Protein AF-F8GIW1-F1 (afdb_monomer_lite)

Secondary structure (DSSP, 8-state):
----PPPP------------S-PPPHHHH--EEETTTTEEEEEEEEETTEEEEEEEEEPTTSS-EEEEEEEETT--HHHHHHHHHHHHS-GGGS-SEEEEEEETTEEEEEEE-SSTTSEEEEE-TTS-EEEEEEESTTSBTTSS-TTHHHH-EEEEEEEE-TT-

Foldseek 3Di:
DDDDDDDDPPPPPPPPPPPDLDDQPPLAQDWDADPVQQWIWGQFDDDPNWGKIWIWHQDPVRPDTDTPDMDTPSAAPVVVVLVVVCVPDDPPFAFQFWWWWQDPSFIWIWTHHDDQQDFTFIAGNVRDTPFRCAGHPVRRGPPRCVCCVVGIHDTRTPDGRPVD

Sequence (164 aa):
MPRKYPLRLLAIIMLFAFLPAKAFSEEQCAARYDITNNVVHIPCVTIGDKKIWANLRLTPSGNTFVVEGYGENFLPLWLMQMIDGFIKEPAADHPLLIRQFGYKGAVVYHFTSQCCDQFNYLYDVTGSIICAPDGGFSGGGDGKCPDFTDTRTGGAVIWENPKN

pLDDT: mean 84.3, std 17.17, range [36.41, 98.0]

Structure (mmCIF, N/CA/C/O backbone):
data_AF-F8GIW1-F1
#
_entry.id   AF-F8GIW1-F1
#
loop_
_atom_site.group_PDB
_atom_site.id
_atom_site.type_symbol
_atom_site.label_atom_id
_atom_site.label_alt_id
_atom_site.label_comp_id
_atom_site.label_asym_id
_atom_site.label_entity_id
_atom_site.label_seq_id
_atom_site.pdbx_PDB_ins_code
_atom_site.Cartn_x
_atom_site.Cartn_y
_atom_site.Cartn_z
_atom_site.occupancy
_atom_site.B_iso_or_equiv
_atom_site.auth_seq_id
_atom_site.auth_comp_id
_atom_site.auth_asym_id
_atom_site.auth_atom_id
_atom_site.pdbx_PDB_model_num
ATOM 1 N N . MET A 1 1 ? 5.904 -59.186 -38.343 1.00 40.62 1 MET A N 1
ATOM 2 C CA . MET A 1 1 ? 6.051 -57.733 -38.096 1.00 40.62 1 MET A CA 1
ATOM 3 C C . MET A 1 1 ? 4.829 -57.247 -37.326 1.00 40.62 1 MET A C 1
ATOM 5 O O . MET A 1 1 ? 3.734 -57.430 -37.841 1.00 40.62 1 MET A O 1
ATOM 9 N N . PRO A 1 2 ? 4.968 -56.718 -36.099 1.00 42.88 2 PRO A N 1
ATOM 10 C CA . PRO A 1 2 ? 3.853 -56.154 -35.339 1.00 42.88 2 PRO A CA 1
ATOM 11 C C . PRO A 1 2 ? 3.763 -54.622 -35.516 1.00 42.88 2 PRO A C 1
ATOM 13 O O . PRO A 1 2 ? 4.687 -54.017 -36.057 1.00 42.88 2 PRO A O 1
ATOM 16 N N . ARG A 1 3 ? 2.690 -54.028 -34.956 1.00 36.41 3 ARG A N 1
ATOM 17 C CA . ARG A 1 3 ? 2.289 -52.595 -34.870 1.00 36.41 3 ARG A CA 1
ATOM 18 C C . ARG A 1 3 ? 1.419 -52.126 -36.056 1.00 36.41 3 ARG A C 1
ATOM 20 O O . ARG A 1 3 ? 1.806 -52.273 -37.201 1.00 36.41 3 ARG A O 1
ATOM 27 N N . LYS A 1 4 ? 0.245 -51.515 -35.853 1.00 40.38 4 LYS A N 1
ATOM 28 C CA . LYS A 1 4 ? -0.110 -50.500 -34.846 1.00 40.38 4 LYS A CA 1
ATOM 29 C C . LYS A 1 4 ? -1.606 -50.573 -34.480 1.00 40.38 4 LYS A C 1
ATOM 31 O O . LYS A 1 4 ? -2.453 -50.645 -35.362 1.00 40.38 4 LYS A O 1
ATOM 36 N N . TYR A 1 5 ? -1.907 -50.494 -33.185 1.00 44.00 5 TYR A N 1
A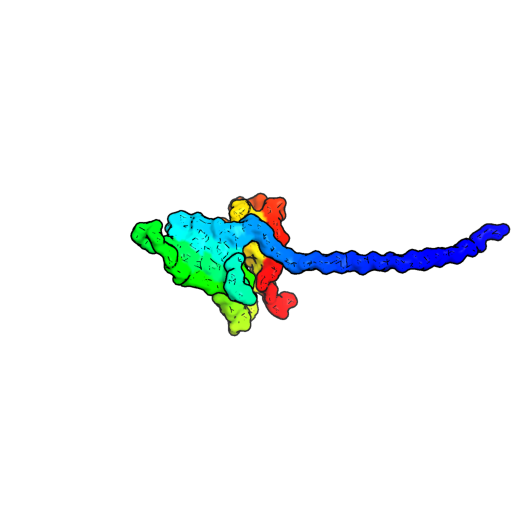TOM 37 C CA . TYR A 1 5 ? -3.238 -50.161 -32.666 1.00 44.00 5 TYR A CA 1
ATOM 38 C C . TYR A 1 5 ? -3.556 -48.684 -32.975 1.00 44.00 5 TYR A C 1
ATOM 40 O O . TYR A 1 5 ? -2.645 -47.859 -32.842 1.00 44.00 5 TYR A O 1
ATOM 48 N N . PRO A 1 6 ? -4.794 -48.310 -33.348 1.00 50.66 6 PRO A N 1
ATOM 49 C CA . PRO A 1 6 ? -5.171 -46.909 -33.455 1.00 50.66 6 PRO A CA 1
ATOM 50 C C . PRO A 1 6 ? -5.361 -46.308 -32.058 1.00 50.66 6 PRO A C 1
ATOM 52 O O . PRO A 1 6 ? -6.071 -46.835 -31.200 1.00 50.66 6 PRO A O 1
ATOM 55 N N . LEU A 1 7 ? -4.662 -45.198 -31.853 1.00 45.12 7 LEU A N 1
ATOM 56 C CA . LEU A 1 7 ? -4.636 -44.372 -30.658 1.00 45.12 7 LEU A CA 1
ATOM 57 C C . LEU A 1 7 ? -6.043 -43.801 -30.409 1.00 45.12 7 LEU A C 1
ATOM 59 O O . LEU A 1 7 ? -6.559 -43.041 -31.227 1.00 45.12 7 LEU A O 1
ATOM 63 N N . ARG A 1 8 ? -6.678 -44.175 -29.291 1.00 46.94 8 ARG A N 1
ATOM 64 C CA . ARG A 1 8 ? -7.875 -43.486 -28.792 1.00 46.94 8 ARG A CA 1
ATOM 65 C C . ARG A 1 8 ? -7.492 -42.040 -28.480 1.00 46.94 8 ARG A C 1
ATOM 67 O O . ARG A 1 8 ? -6.647 -41.799 -27.622 1.00 46.94 8 ARG A O 1
ATOM 74 N N . LEU A 1 9 ? -8.119 -41.100 -29.179 1.00 42.16 9 LEU A N 1
ATOM 75 C CA . LEU A 1 9 ? -8.022 -39.670 -28.920 1.00 42.16 9 LEU A CA 1
ATOM 76 C C . LEU A 1 9 ? -8.734 -39.380 -27.585 1.00 42.16 9 LEU A C 1
ATOM 78 O O . LEU A 1 9 ? -9.948 -39.200 -27.549 1.00 42.16 9 LEU A O 1
ATOM 82 N N . LEU A 1 10 ? -7.998 -39.410 -26.470 1.00 43.50 10 LEU A N 1
ATOM 83 C CA . LEU A 1 10 ? -8.474 -38.812 -25.225 1.00 43.50 10 LEU A CA 1
ATOM 84 C C . LEU A 1 10 ? -8.456 -37.295 -25.432 1.00 43.50 10 LEU A C 1
ATOM 86 O O . LEU A 1 10 ? -7.391 -36.682 -25.483 1.00 43.50 10 LEU A O 1
ATOM 90 N N . ALA A 1 11 ? -9.636 -36.700 -25.579 1.00 44.16 11 ALA A N 1
ATOM 91 C CA . ALA A 1 11 ? -9.802 -35.262 -25.483 1.00 44.16 11 ALA A CA 1
ATOM 92 C C . ALA A 1 11 ? -9.457 -34.842 -24.046 1.00 44.16 11 ALA A C 1
ATOM 94 O O . ALA A 1 11 ? -10.239 -35.039 -23.117 1.00 44.16 11 ALA A O 1
ATOM 95 N N . ILE A 1 12 ? -8.248 -34.315 -23.859 1.00 44.97 12 ILE A N 1
ATOM 96 C CA . ILE A 1 12 ? -7.839 -33.652 -22.624 1.00 44.97 12 ILE A CA 1
ATOM 97 C C . ILE A 1 12 ? -8.618 -32.340 -22.576 1.00 44.97 12 ILE A C 1
ATOM 99 O O . ILE A 1 12 ? -8.270 -31.365 -23.240 1.00 44.97 12 ILE A O 1
ATOM 103 N N . ILE A 1 13 ? -9.712 -32.336 -21.818 1.00 48.47 13 ILE A N 1
ATOM 104 C CA . ILE A 1 13 ? -10.383 -31.112 -21.393 1.00 48.47 13 ILE A CA 1
ATOM 105 C C . ILE A 1 13 ? -9.394 -30.405 -20.461 1.00 48.47 13 ILE A C 1
ATOM 107 O O . ILE A 1 13 ? -9.309 -30.712 -19.274 1.00 48.47 13 ILE A O 1
ATOM 111 N N . MET A 1 14 ? -8.596 -29.493 -21.020 1.00 44.59 14 MET A N 1
ATOM 112 C CA . MET A 1 14 ? -7.899 -28.459 -20.260 1.00 44.59 14 MET A CA 1
ATOM 113 C C . MET A 1 14 ? -8.979 -27.571 -19.645 1.00 44.59 14 MET A C 1
ATOM 115 O O . MET A 1 14 ? -9.394 -26.568 -20.222 1.00 44.59 14 MET A O 1
ATOM 119 N N . LEU A 1 15 ? -9.480 -27.981 -18.481 1.00 46.78 15 LEU A N 1
ATOM 120 C CA . LEU A 1 15 ? -10.225 -27.110 -17.594 1.00 46.78 15 LEU A CA 1
ATOM 121 C C . LEU A 1 15 ? -9.206 -26.076 -17.099 1.00 46.78 15 LEU A C 1
ATOM 123 O O . LEU A 1 15 ? -8.538 -26.278 -16.087 1.00 46.78 15 LEU A O 1
ATOM 127 N N . PHE A 1 16 ? -9.014 -25.002 -17.868 1.00 45.53 16 PHE A N 1
ATOM 128 C CA . PHE A 1 16 ? -8.391 -23.791 -17.357 1.00 45.53 16 PHE A CA 1
ATOM 129 C C . PHE A 1 16 ? -9.291 -23.331 -16.218 1.00 45.53 16 PHE A C 1
ATOM 131 O O . PHE A 1 16 ? -10.324 -22.698 -16.437 1.00 45.53 16 PHE A O 1
ATOM 138 N N . ALA A 1 17 ? -8.938 -23.726 -14.996 1.00 43.69 17 ALA A N 1
ATOM 139 C CA . ALA A 1 17 ? -9.457 -23.092 -13.810 1.00 43.69 17 ALA A CA 1
ATOM 140 C C . ALA A 1 17 ? -9.082 -21.618 -13.953 1.00 43.69 17 ALA A C 1
ATOM 142 O O . ALA A 1 17 ? -7.920 -21.245 -13.791 1.00 43.69 17 ALA A O 1
ATOM 143 N N . PHE A 1 18 ? -10.059 -20.800 -14.346 1.00 42.78 18 PHE A N 1
ATOM 144 C CA . PHE A 1 18 ? -10.022 -19.365 -14.148 1.00 42.78 18 PHE A CA 1
ATOM 145 C C . PHE A 1 18 ? -9.825 -19.183 -12.646 1.00 42.78 18 PHE A C 1
ATOM 147 O O . PHE A 1 18 ? -10.779 -19.240 -11.875 1.00 42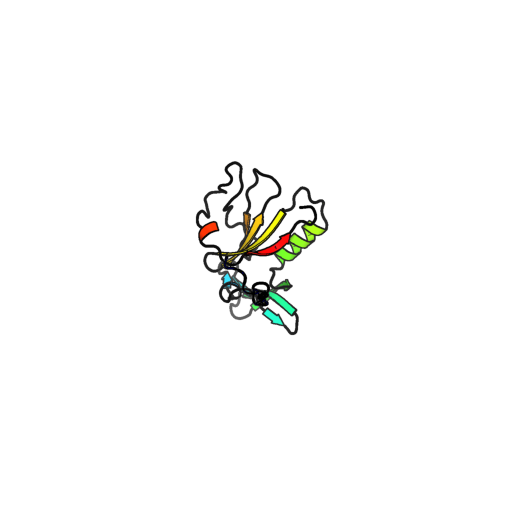.78 18 PHE A O 1
ATOM 154 N N . LEU A 1 19 ? -8.566 -19.074 -12.219 1.00 43.22 19 LEU A N 1
ATOM 155 C CA . LEU A 1 19 ? -8.234 -18.600 -10.890 1.00 43.22 19 LEU A CA 1
ATOM 156 C C . LEU A 1 19 ? -8.884 -17.220 -10.816 1.00 43.22 19 LEU A C 1
ATOM 158 O O . LEU A 1 19 ? -8.486 -16.343 -11.589 1.00 43.22 19 LEU A O 1
ATOM 162 N N . PRO A 1 20 ? -9.928 -17.030 -9.988 1.00 43.62 20 PRO A N 1
ATOM 163 C CA . PRO A 1 20 ? -10.539 -15.722 -9.864 1.00 43.62 20 PRO A CA 1
ATOM 164 C C . PRO A 1 20 ? -9.423 -14.751 -9.494 1.00 43.62 20 PRO A C 1
ATOM 166 O O . PRO A 1 20 ? -8.581 -15.085 -8.653 1.00 43.62 20 PRO A O 1
ATOM 169 N N . ALA A 1 21 ? -9.389 -13.594 -10.166 1.00 48.12 21 ALA A N 1
ATOM 170 C CA . ALA A 1 21 ? -8.512 -12.486 -9.810 1.00 48.12 21 ALA A CA 1
ATOM 171 C C . ALA A 1 21 ? -8.520 -12.380 -8.285 1.00 48.12 21 ALA A C 1
ATOM 173 O O . ALA A 1 21 ? -9.588 -12.207 -7.696 1.00 48.12 21 ALA A O 1
ATOM 174 N N . LYS A 1 22 ? -7.367 -12.679 -7.673 1.00 52.06 22 LYS A N 1
ATOM 175 C CA . LYS A 1 22 ? -7.250 -13.054 -6.261 1.00 52.06 22 LYS A CA 1
ATOM 176 C C . LYS A 1 22 ? -8.009 -12.024 -5.426 1.00 52.06 22 LYS A C 1
ATOM 178 O O . LYS A 1 22 ? -7.573 -10.879 -5.326 1.00 52.06 22 LYS A O 1
ATOM 183 N N . ALA A 1 23 ? -9.161 -12.417 -4.881 1.00 60.50 23 ALA A N 1
ATOM 184 C CA . ALA A 1 23 ? -9.845 -11.604 -3.891 1.00 60.50 23 ALA A CA 1
ATOM 185 C C . ALA A 1 23 ? -8.850 -11.338 -2.752 1.00 60.50 23 ALA A C 1
ATOM 187 O O . ALA A 1 23 ? -8.012 -12.197 -2.454 1.00 60.50 23 ALA A O 1
ATOM 188 N N . PHE A 1 24 ? -8.905 -10.143 -2.164 1.00 66.94 24 PHE A N 1
ATOM 189 C CA . PHE A 1 24 ? -8.111 -9.818 -0.982 1.00 66.94 24 PHE A CA 1
ATOM 190 C C . PHE A 1 24 ? -8.263 -10.950 0.043 1.00 66.94 24 PHE A C 1
ATOM 192 O O . PHE A 1 24 ? -9.375 -11.425 0.284 1.00 66.94 24 PHE A O 1
ATOM 199 N N . SER A 1 25 ? -7.150 -11.413 0.614 1.00 74.25 25 SER A N 1
ATOM 200 C CA . SER A 1 25 ? -7.215 -12.401 1.695 1.00 74.25 25 SER A CA 1
ATOM 201 C C . SER A 1 25 ? -7.949 -11.819 2.907 1.00 74.25 25 SER A C 1
ATOM 203 O O . SER A 1 25 ? -7.985 -10.600 3.088 1.00 74.25 25 SER A O 1
ATOM 205 N N . GLU A 1 26 ? -8.504 -12.680 3.764 1.00 77.69 26 GLU A N 1
ATOM 206 C CA . GLU A 1 26 ? -9.184 -12.251 4.999 1.00 77.69 26 GLU A CA 1
ATOM 207 C C . GLU A 1 26 ? -8.297 -11.320 5.842 1.00 77.69 26 GLU A C 1
ATOM 209 O O . GLU A 1 26 ? -8.749 -10.290 6.338 1.00 77.69 26 GLU A O 1
ATOM 214 N N . GLU A 1 27 ? -7.000 -11.620 5.911 1.00 74.38 27 GLU A N 1
ATOM 215 C CA . GLU A 1 27 ? -5.999 -10.814 6.611 1.00 74.38 27 GLU A CA 1
ATOM 216 C C . GLU A 1 27 ? -5.781 -9.426 5.981 1.00 74.38 27 GLU A C 1
ATOM 218 O O . GLU A 1 27 ? -5.533 -8.441 6.687 1.00 74.38 27 GLU A O 1
ATOM 223 N N . GLN A 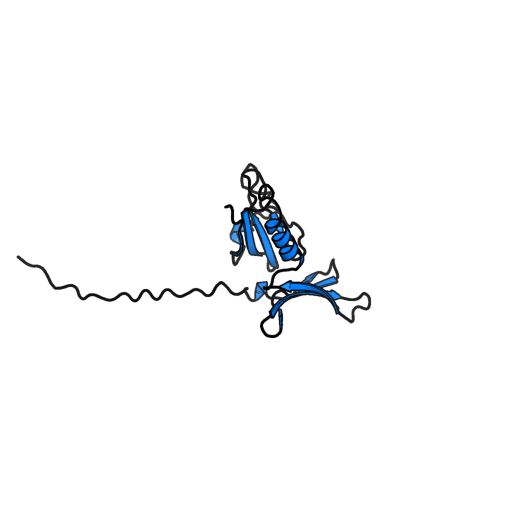1 28 ? -5.888 -9.324 4.655 1.00 78.94 28 GLN A N 1
ATOM 224 C CA . GLN A 1 28 ? -5.795 -8.051 3.941 1.00 78.94 28 GLN A CA 1
ATOM 225 C C . GLN A 1 28 ? -7.081 -7.225 4.068 1.00 78.94 28 GLN A C 1
ATOM 227 O O . GLN A 1 28 ? -7.006 -6.002 4.045 1.00 78.94 28 GLN A O 1
ATOM 232 N N . CYS A 1 29 ? -8.238 -7.866 4.246 1.00 86.06 29 CYS A N 1
ATOM 233 C CA . CYS A 1 29 ? -9.508 -7.177 4.482 1.00 86.06 29 CYS A CA 1
ATOM 234 C C . CYS A 1 29 ? -9.758 -6.794 5.947 1.00 86.06 29 CYS A C 1
ATOM 236 O O . CYS A 1 29 ? -10.696 -6.043 6.224 1.00 86.06 29 CYS A O 1
ATOM 238 N N . ALA A 1 30 ? -8.939 -7.280 6.882 1.00 87.38 30 ALA A N 1
ATOM 239 C CA . ALA A 1 30 ? -9.077 -6.965 8.296 1.00 87.38 30 ALA A CA 1
ATOM 240 C C . ALA A 1 30 ? -8.898 -5.461 8.562 1.00 87.38 30 ALA A C 1
ATOM 242 O O . ALA A 1 30 ? -7.891 -4.859 8.174 1.00 87.38 30 ALA A O 1
ATOM 243 N N . ALA A 1 31 ? -9.867 -4.870 9.267 1.00 91.44 31 ALA A N 1
ATOM 244 C CA . ALA A 1 31 ? -9.754 -3.504 9.754 1.00 91.44 31 ALA A CA 1
ATOM 245 C C . ALA A 1 31 ? -8.626 -3.398 10.791 1.00 91.44 31 ALA A C 1
ATOM 247 O O . ALA A 1 31 ? -8.464 -4.284 11.633 1.00 91.44 31 ALA A O 1
ATOM 248 N N . ARG A 1 32 ? -7.854 -2.309 10.746 1.00 90.69 32 ARG A N 1
ATOM 249 C CA . ARG A 1 32 ? -6.737 -2.067 11.673 1.00 90.69 32 ARG A CA 1
ATOM 250 C C . ARG A 1 32 ? -6.814 -0.674 12.270 1.00 90.69 32 ARG A C 1
ATOM 252 O O . ARG A 1 32 ? -7.126 0.279 11.562 1.00 90.69 32 ARG A O 1
ATOM 259 N N . TYR A 1 33 ? -6.513 -0.573 13.561 1.00 91.81 33 TYR A N 1
ATOM 260 C CA . TYR A 1 33 ? -6.420 0.702 14.261 1.00 91.81 33 TYR A CA 1
ATOM 261 C C . TYR A 1 33 ? -4.974 1.193 14.285 1.00 91.81 33 TYR A C 1
ATOM 263 O O . TYR A 1 33 ? -4.108 0.558 14.887 1.00 91.81 33 TYR A O 1
ATOM 271 N N . ASP A 1 34 ? -4.732 2.326 13.641 1.00 89.81 34 ASP A N 1
ATOM 272 C CA . ASP A 1 34 ? -3.522 3.115 13.795 1.00 89.81 34 ASP A CA 1
ATOM 273 C C . ASP A 1 34 ? -3.661 3.976 15.055 1.00 89.81 34 ASP A C 1
ATOM 275 O O . ASP A 1 34 ? -4.355 4.997 15.077 1.00 89.81 34 ASP A O 1
ATOM 279 N N . ILE A 1 35 ? -2.995 3.539 16.123 1.00 89.12 35 ILE A N 1
ATOM 280 C CA . ILE A 1 35 ? -2.983 4.231 17.413 1.00 89.12 35 ILE A CA 1
ATOM 281 C C . ILE A 1 35 ? -2.228 5.563 17.368 1.00 89.12 35 ILE A C 1
ATOM 283 O O . ILE A 1 35 ? -2.522 6.458 18.155 1.00 89.12 35 ILE A O 1
ATOM 287 N N . THR A 1 36 ? -1.266 5.712 16.459 1.00 88.62 36 THR A N 1
ATOM 288 C CA . THR A 1 36 ? -0.462 6.930 16.338 1.00 88.62 36 THR A CA 1
ATOM 289 C C . THR A 1 36 ? -1.297 8.052 15.742 1.00 88.62 36 THR A C 1
ATOM 291 O O . THR A 1 36 ? -1.251 9.180 16.231 1.00 88.62 36 THR A O 1
ATOM 294 N N . ASN A 1 37 ? -2.110 7.734 14.734 1.00 88.62 37 ASN A N 1
ATOM 295 C CA . ASN A 1 37 ? -2.953 8.713 14.058 1.00 88.62 37 ASN A CA 1
ATOM 296 C C . ASN A 1 37 ? -4.408 8.724 14.547 1.00 88.62 37 ASN A C 1
ATOM 298 O O . ASN A 1 37 ? -5.160 9.612 14.148 1.00 88.62 37 ASN A O 1
ATOM 302 N N . ASN A 1 38 ? -4.811 7.796 15.421 1.00 93.06 38 ASN A N 1
ATOM 303 C CA . ASN A 1 38 ? -6.197 7.571 15.852 1.00 93.06 38 ASN A CA 1
ATOM 304 C C . ASN A 1 38 ? -7.155 7.318 14.674 1.00 93.06 38 ASN A C 1
ATOM 306 O O . ASN A 1 38 ? -8.258 7.872 14.618 1.00 93.06 38 ASN A O 1
ATOM 310 N N . VAL A 1 39 ? -6.727 6.492 13.718 1.00 94.06 39 VAL A N 1
ATOM 311 C CA . VAL A 1 39 ? -7.487 6.165 12.502 1.00 94.06 39 VAL A CA 1
ATOM 312 C C . VAL A 1 39 ? -7.728 4.663 12.430 1.00 94.06 39 VAL A C 1
ATOM 314 O O . VAL A 1 39 ? -6.820 3.864 12.621 1.00 94.06 39 VAL A O 1
ATOM 317 N N . VAL A 1 40 ? -8.959 4.258 12.134 1.00 94.62 40 VAL A N 1
ATOM 318 C CA . VAL A 1 40 ? -9.282 2.889 11.729 1.00 94.62 40 VAL A CA 1
ATOM 319 C C . VAL A 1 40 ? -9.254 2.826 10.209 1.00 94.62 40 VAL A C 1
ATOM 321 O O . VAL A 1 40 ? -10.032 3.502 9.536 1.00 94.62 40 VAL A O 1
ATOM 324 N N . HIS A 1 41 ? -8.382 1.984 9.673 1.00 94.06 41 HIS A N 1
ATOM 325 C CA . HIS A 1 41 ? -8.325 1.657 8.256 1.00 94.06 41 HIS A CA 1
ATOM 326 C C . HIS A 1 41 ? -9.213 0.448 7.974 1.00 94.06 41 HIS A C 1
ATOM 328 O O . HIS A 1 41 ? -9.037 -0.600 8.598 1.00 94.06 41 HIS A O 1
ATOM 334 N N . ILE A 1 42 ? -10.153 0.580 7.037 1.00 93.81 42 ILE A N 1
ATOM 335 C CA . ILE A 1 42 ? -11.115 -0.465 6.667 1.00 93.81 42 ILE A CA 1
ATOM 336 C C . ILE A 1 42 ? -11.001 -0.741 5.159 1.00 93.81 42 ILE A C 1
ATOM 338 O O . ILE A 1 42 ? -11.612 -0.029 4.362 1.00 93.81 42 ILE A O 1
ATOM 342 N N . PRO A 1 43 ? -10.224 -1.758 4.747 1.00 89.69 43 PRO A N 1
ATOM 343 C CA . PRO A 1 43 ? -9.862 -1.967 3.343 1.00 89.69 43 PRO A CA 1
ATOM 344 C C . PRO A 1 43 ? -11.003 -2.392 2.416 1.00 89.69 43 PRO A C 1
ATOM 346 O O . PRO A 1 43 ? -11.046 -1.976 1.263 1.00 89.69 43 PRO A O 1
ATOM 349 N N . CYS A 1 44 ? -11.914 -3.235 2.911 1.00 91.19 44 CYS A N 1
ATOM 350 C CA . CYS A 1 44 ? -12.853 -3.992 2.079 1.00 91.19 44 CYS A CA 1
ATOM 351 C C . CYS A 1 44 ? -14.327 -3.668 2.374 1.00 91.19 44 CYS A C 1
ATOM 353 O O . CYS A 1 44 ? -15.136 -4.570 2.596 1.00 91.19 44 CYS A O 1
ATOM 355 N N . VAL A 1 45 ? -14.706 -2.388 2.407 1.00 92.88 45 VAL A N 1
ATOM 356 C CA . VAL A 1 45 ? -16.104 -1.991 2.646 1.00 92.88 45 VAL A CA 1
ATOM 357 C C . VAL A 1 45 ? -16.902 -2.085 1.347 1.00 92.88 45 VAL A C 1
ATOM 359 O O . VAL A 1 45 ? -16.513 -1.522 0.327 1.00 92.88 45 VAL A O 1
ATOM 362 N N . THR A 1 46 ? -18.048 -2.764 1.381 1.00 92.25 46 THR A N 1
ATOM 363 C CA . THR A 1 46 ? -18.972 -2.833 0.237 1.00 92.25 46 THR A CA 1
ATOM 364 C C . THR A 1 46 ? -20.248 -2.050 0.556 1.00 92.25 46 THR A C 1
ATOM 366 O O . THR A 1 46 ? -20.888 -2.312 1.572 1.00 92.25 46 THR A O 1
ATOM 369 N N . ILE A 1 47 ? -20.617 -1.090 -0.298 1.00 90.75 47 ILE A N 1
ATOM 370 C CA . ILE A 1 47 ? -21.846 -0.286 -0.186 1.00 90.75 47 ILE A CA 1
ATOM 371 C C . ILE A 1 47 ? -22.610 -0.375 -1.511 1.00 90.75 47 ILE A C 1
ATOM 373 O O . ILE A 1 47 ? -22.261 0.293 -2.487 1.00 90.75 47 ILE A O 1
ATOM 377 N N . GLY A 1 48 ? -23.649 -1.213 -1.559 1.00 92.81 48 GLY A N 1
ATOM 378 C CA . GLY A 1 48 ? -24.260 -1.609 -2.832 1.00 92.81 48 GLY A CA 1
ATOM 379 C C . GLY A 1 48 ? -23.219 -2.307 -3.708 1.00 92.81 48 GLY A C 1
ATOM 380 O O . GLY A 1 48 ? -22.562 -3.234 -3.245 1.00 92.81 48 GLY A O 1
ATOM 381 N N . ASP A 1 49 ? -23.008 -1.807 -4.924 1.00 91.25 49 ASP A N 1
ATOM 382 C CA . ASP A 1 49 ? -21.964 -2.308 -5.831 1.00 91.25 49 ASP A CA 1
ATOM 383 C C . ASP A 1 49 ? -20.604 -1.617 -5.636 1.00 91.25 49 ASP A C 1
ATOM 385 O O . ASP A 1 49 ? -19.606 -1.996 -6.255 1.00 91.25 49 ASP A O 1
ATOM 389 N N . LYS A 1 50 ? -20.536 -0.585 -4.784 1.00 90.62 50 LYS A N 1
ATOM 390 C CA . LYS A 1 50 ? -19.296 0.156 -4.548 1.00 90.62 50 LYS A CA 1
ATOM 391 C C . LYS A 1 50 ? -18.380 -0.619 -3.616 1.00 90.62 50 LYS A C 1
ATOM 393 O O . LYS A 1 50 ? -18.783 -1.017 -2.526 1.00 90.62 50 LYS A O 1
ATOM 398 N N . LYS A 1 51 ? -17.124 -0.750 -4.028 1.00 92.88 51 LYS A N 1
ATOM 399 C CA . LYS A 1 51 ? -16.021 -1.307 -3.244 1.00 92.88 51 LYS A CA 1
ATOM 400 C C . LYS A 1 51 ? -15.145 -0.158 -2.780 1.00 92.88 51 LYS A C 1
ATOM 402 O O . LYS A 1 51 ? -14.579 0.524 -3.629 1.00 92.88 51 LYS A O 1
ATOM 407 N N . ILE A 1 52 ? -15.052 0.077 -1.476 1.00 94.00 52 ILE A N 1
ATOM 408 C CA . ILE A 1 52 ? -14.301 1.209 -0.933 1.00 94.00 52 ILE A CA 1
ATOM 409 C C . ILE A 1 52 ? -13.323 0.784 0.159 1.00 94.00 52 ILE A C 1
ATOM 411 O O . ILE A 1 52 ? -13.606 -0.102 0.966 1.00 94.00 52 ILE A O 1
ATOM 415 N N . TRP A 1 53 ? -12.192 1.478 0.198 1.00 94.56 53 TRP A N 1
ATOM 416 C CA . TRP A 1 53 ? -11.358 1.590 1.385 1.00 94.56 53 TRP A CA 1
ATOM 417 C C . TRP A 1 53 ? -11.840 2.798 2.184 1.00 94.56 53 TRP A C 1
ATOM 419 O O . TRP A 1 53 ? -11.967 3.875 1.608 1.00 94.56 53 TRP A O 1
ATOM 429 N N . ALA A 1 54 ? -12.062 2.673 3.491 1.00 95.00 54 ALA A N 1
ATOM 430 C CA . ALA A 1 54 ? -12.459 3.793 4.346 1.00 95.00 54 ALA A CA 1
ATOM 431 C C . ALA A 1 54 ? -11.449 4.036 5.474 1.00 95.00 54 ALA A C 1
ATOM 433 O O . ALA A 1 54 ? -11.006 3.097 6.131 1.00 95.00 54 ALA A O 1
ATOM 434 N N . ASN A 1 55 ? -11.134 5.306 5.727 1.00 94.25 55 ASN A N 1
ATOM 435 C CA . ASN A 1 55 ? -10.383 5.749 6.899 1.00 94.25 55 ASN A CA 1
ATOM 436 C C . ASN A 1 55 ? -11.337 6.470 7.853 1.00 94.25 55 ASN A C 1
ATOM 438 O O . ASN A 1 55 ? -11.961 7.470 7.485 1.00 94.25 55 ASN A O 1
ATOM 442 N N . LEU A 1 56 ? -11.464 5.950 9.073 1.00 94.94 56 LEU A N 1
ATOM 443 C CA . LEU A 1 56 ? -12.332 6.493 10.111 1.00 94.94 56 LEU A CA 1
ATOM 444 C C . LEU A 1 56 ? -11.490 7.039 11.262 1.00 94.94 56 LEU A C 1
ATOM 446 O O . LEU A 1 56 ? -10.859 6.277 11.990 1.00 94.94 56 LEU A O 1
ATOM 450 N N . ARG A 1 57 ? -11.502 8.352 11.464 1.00 94.94 57 ARG A N 1
ATOM 451 C CA . ARG A 1 57 ? -10.770 9.008 12.548 1.00 94.94 57 ARG A CA 1
ATOM 452 C C . ARG A 1 57 ? -11.609 9.025 13.820 1.00 94.94 57 ARG A C 1
ATOM 454 O O . ARG A 1 57 ? -12.745 9.499 13.797 1.00 94.94 57 ARG A O 1
ATOM 461 N N . LEU A 1 58 ? -11.057 8.530 14.924 1.00 95.00 58 LEU A N 1
ATOM 462 C CA . LEU A 1 58 ? -11.684 8.630 16.241 1.00 95.00 58 LEU A CA 1
ATOM 463 C C . LEU A 1 58 ? -11.639 10.093 16.698 1.00 95.00 58 LEU A C 1
ATOM 465 O O . LEU A 1 58 ? -10.586 10.734 16.664 1.00 95.00 58 LEU A O 1
ATOM 469 N N . THR A 1 59 ? -12.780 10.644 17.101 1.00 93.56 59 THR A N 1
ATOM 470 C CA . THR A 1 59 ? -12.842 12.016 17.614 1.00 93.56 59 THR A CA 1
ATOM 471 C C . THR A 1 59 ? -12.092 12.140 18.942 1.00 93.56 59 THR A C 1
ATOM 473 O O . THR A 1 59 ? -11.984 11.156 19.675 1.00 93.56 59 THR A O 1
ATOM 476 N N . PRO A 1 60 ? -11.639 13.348 19.334 1.00 92.44 60 PRO A N 1
ATOM 477 C CA . PRO A 1 60 ? -10.968 13.549 20.623 1.00 92.44 60 PRO A CA 1
ATOM 478 C C . PRO A 1 60 ? -11.803 13.124 21.842 1.00 92.44 60 PRO A C 1
ATOM 480 O O . PRO A 1 60 ? -11.249 12.759 22.872 1.00 92.44 60 PRO A O 1
ATOM 483 N N . SER A 1 61 ? -13.136 13.143 21.723 1.00 91.62 61 SER A N 1
ATOM 484 C CA . SER A 1 61 ? -14.063 12.635 22.743 1.00 91.62 61 SER A CA 1
ATOM 485 C C . SER A 1 61 ? -14.037 11.109 22.905 1.00 91.62 61 SER A C 1
ATOM 487 O O . SER A 1 61 ? -14.613 10.595 23.860 1.00 91.62 61 SER A O 1
ATOM 489 N N . GLY A 1 62 ? -13.416 10.376 21.976 1.00 89.44 62 GLY A N 1
ATOM 490 C CA . GLY A 1 62 ? -13.224 8.926 22.038 1.00 89.44 62 GLY A CA 1
ATOM 491 C C . GLY A 1 62 ? -14.481 8.085 21.808 1.00 89.44 62 GLY A C 1
ATOM 492 O O . GLY A 1 62 ? -14.435 6.871 21.976 1.00 89.44 62 GLY A O 1
ATOM 493 N N . ASN A 1 63 ? -15.609 8.697 21.443 1.00 92.19 63 ASN A N 1
ATOM 494 C CA . ASN A 1 63 ? -16.907 8.019 21.360 1.00 92.19 63 ASN A CA 1
ATOM 495 C C . ASN A 1 63 ? -17.543 8.030 19.964 1.00 92.19 63 ASN A C 1
ATOM 497 O O . ASN A 1 63 ? -18.573 7.389 19.764 1.00 92.19 63 ASN A O 1
ATOM 501 N N . THR A 1 64 ? -16.959 8.744 19.002 1.00 94.56 64 THR A N 1
ATOM 502 C CA . THR A 1 64 ? -17.476 8.820 17.632 1.00 94.56 64 THR A CA 1
ATOM 503 C C . THR A 1 64 ? -16.352 8.722 16.618 1.00 94.56 64 THR A C 1
ATOM 505 O O . THR A 1 64 ? -15.240 9.178 16.871 1.00 94.56 64 THR A O 1
ATOM 508 N N . PHE A 1 65 ? -16.653 8.162 15.451 1.00 94.88 65 PHE A N 1
ATOM 509 C CA . PHE A 1 65 ? -15.755 8.174 14.3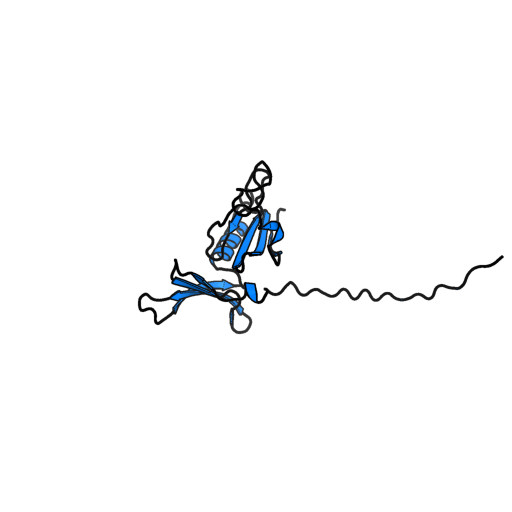05 1.00 94.88 65 PHE A CA 1
ATOM 510 C C . PHE A 1 65 ? -16.264 9.152 13.250 1.00 94.88 65 PHE A C 1
ATOM 512 O O . PHE A 1 65 ? -17.466 9.219 12.992 1.00 94.88 65 PHE A O 1
ATOM 519 N N . VAL A 1 66 ? -15.345 9.873 12.613 1.00 94.31 66 VAL A N 1
ATOM 520 C CA . VAL A 1 66 ? -15.618 10.678 11.418 1.00 94.31 66 VAL A CA 1
ATOM 521 C C . VAL A 1 66 ? -14.905 10.070 10.218 1.00 94.31 66 VAL A C 1
ATOM 523 O O . VAL A 1 66 ? -13.804 9.538 10.348 1.00 94.31 66 VAL A O 1
ATOM 526 N N . VAL A 1 67 ? -15.528 10.134 9.042 1.00 92.31 67 VAL A N 1
ATOM 527 C CA . VAL A 1 67 ? -14.890 9.683 7.800 1.00 92.31 67 VAL A CA 1
ATOM 528 C C . VAL A 1 67 ? -13.818 10.699 7.425 1.00 92.31 67 VAL A C 1
ATOM 530 O O . VAL A 1 67 ? -14.130 11.843 7.113 1.00 92.31 67 VAL A O 1
ATOM 533 N N . GLU A 1 68 ? -12.558 10.283 7.475 1.00 88.62 68 GLU A N 1
ATOM 534 C CA . GLU A 1 68 ? -11.421 11.106 7.064 1.00 88.62 68 GLU A CA 1
ATOM 535 C C . GLU A 1 68 ? -11.257 11.105 5.542 1.00 88.62 68 GLU A C 1
ATOM 537 O O . GLU A 1 68 ? -10.923 12.119 4.935 1.00 88.62 68 GLU A O 1
ATOM 542 N N . GLY A 1 69 ? -11.533 9.964 4.919 1.00 87.31 69 GLY A N 1
ATOM 543 C CA . GLY A 1 69 ? -11.484 9.797 3.477 1.00 87.31 69 GLY A CA 1
ATOM 544 C C . GLY A 1 69 ? -11.851 8.376 3.082 1.00 87.31 69 GLY A C 1
ATOM 545 O O . GLY A 1 69 ? -11.816 7.454 3.902 1.00 87.31 69 GLY A O 1
ATOM 546 N N . TYR A 1 70 ? -12.204 8.200 1.815 1.00 91.19 70 TYR A N 1
ATOM 547 C CA . TYR A 1 70 ? -12.399 6.886 1.223 1.00 91.19 70 TYR A CA 1
ATOM 548 C C . TYR A 1 70 ? -11.776 6.848 -0.167 1.00 91.19 70 TYR A C 1
ATOM 550 O O . TYR A 1 70 ? -11.742 7.864 -0.857 1.00 91.19 70 TYR A O 1
ATOM 558 N N . GLY A 1 71 ? -11.280 5.682 -0.558 1.00 90.12 71 GLY A N 1
ATOM 559 C CA . GLY A 1 71 ? -10.918 5.397 -1.940 1.00 90.12 71 GLY A CA 1
ATOM 560 C C . GLY A 1 71 ? -11.770 4.259 -2.493 1.00 90.12 71 GLY A C 1
ATOM 561 O O . GLY A 1 71 ? -12.476 3.573 -1.757 1.00 90.12 71 GLY A O 1
ATOM 562 N N . GLU A 1 72 ? -11.760 4.099 -3.805 1.00 89.75 72 GLU A N 1
ATOM 563 C CA . GLU A 1 72 ? -12.523 3.118 -4.565 1.00 89.75 72 GLU A CA 1
ATOM 564 C C . GLU A 1 72 ? -11.693 1.865 -4.857 1.00 89.75 72 GLU A C 1
ATOM 566 O O . GLU A 1 72 ? -10.473 1.841 -4.708 1.00 89.75 72 GLU A O 1
ATOM 571 N N . ASN A 1 73 ? -12.366 0.796 -5.279 1.00 88.94 73 ASN A N 1
ATOM 572 C CA . ASN A 1 73 ? -11.762 -0.490 -5.629 1.00 88.94 73 ASN A CA 1
ATOM 573 C C . ASN A 1 73 ? -10.875 -1.081 -4.521 1.00 88.94 73 ASN A C 1
ATOM 575 O O . ASN A 1 73 ? -9.907 -1.779 -4.811 1.00 88.94 73 ASN A O 1
ATOM 579 N N . PHE A 1 74 ? -11.226 -0.818 -3.256 1.00 91.94 74 PHE A N 1
ATOM 580 C CA . PHE A 1 74 ? -10.440 -1.213 -2.080 1.00 91.94 74 PHE A CA 1
ATOM 581 C C . PHE A 1 74 ? -9.022 -0.616 -2.047 1.00 91.94 74 PHE A C 1
ATOM 583 O O . PHE A 1 74 ? -8.124 -1.195 -1.442 1.00 91.94 74 PHE A O 1
ATOM 590 N N . LEU A 1 75 ? -8.814 0.548 -2.672 1.00 92.06 75 LEU A N 1
ATOM 591 C CA . LEU A 1 75 ? -7.558 1.294 -2.611 1.00 92.06 75 LEU A CA 1
ATOM 592 C C . LEU A 1 75 ? -7.682 2.497 -1.670 1.00 92.06 75 LEU A C 1
ATOM 594 O O . LEU A 1 75 ? -8.695 3.193 -1.717 1.00 92.06 75 LEU A O 1
ATOM 598 N N . PRO A 1 76 ? -6.666 2.794 -0.840 1.00 93.94 76 PRO A N 1
ATOM 599 C CA . PRO A 1 76 ? -6.615 4.020 -0.058 1.00 93.94 76 PRO A CA 1
ATOM 600 C C . PRO A 1 76 ? -6.663 5.261 -0.951 1.00 93.94 76 PRO A C 1
ATOM 602 O O . PRO A 1 76 ? -6.079 5.287 -2.036 1.00 93.94 76 PRO A O 1
ATOM 605 N N . LEU A 1 77 ? -7.288 6.329 -0.449 1.00 92.75 77 LEU A N 1
ATOM 606 C CA . LEU A 1 77 ? -7.446 7.585 -1.186 1.00 92.75 77 LEU A CA 1
ATOM 607 C C . LEU A 1 77 ? -6.108 8.167 -1.677 1.00 92.75 77 LEU A C 1
ATOM 609 O O . LEU A 1 77 ? -6.018 8.592 -2.825 1.00 92.75 77 LEU A O 1
ATOM 613 N N . TRP A 1 78 ? -5.065 8.151 -0.840 1.00 93.94 78 TRP A N 1
ATOM 614 C CA . TRP A 1 78 ? -3.748 8.685 -1.210 1.00 93.94 78 TRP A CA 1
ATOM 615 C C . TRP A 1 78 ? -3.152 7.953 -2.419 1.00 93.94 78 TRP A C 1
ATOM 617 O O . TRP A 1 78 ? -2.554 8.580 -3.290 1.00 93.94 78 TRP A O 1
ATOM 627 N N . LEU A 1 79 ? -3.345 6.631 -2.495 1.00 95.25 79 LEU A N 1
ATOM 628 C CA . LEU A 1 79 ? -2.785 5.804 -3.557 1.00 95.25 79 LEU A CA 1
ATOM 629 C C . LEU A 1 79 ? -3.507 6.074 -4.873 1.00 95.25 79 LEU A C 1
ATOM 631 O O . LEU A 1 79 ? -2.864 6.201 -5.910 1.00 95.25 79 LEU A O 1
ATOM 635 N N . MET A 1 80 ? -4.831 6.235 -4.825 1.00 94.12 80 MET A N 1
ATOM 636 C CA . MET A 1 80 ? -5.602 6.662 -5.992 1.00 94.12 80 MET A CA 1
ATOM 637 C C . MET A 1 80 ? -5.161 8.033 -6.497 1.00 94.12 80 MET A C 1
ATOM 639 O O . MET A 1 80 ? -4.914 8.190 -7.685 1.00 94.12 80 MET A O 1
ATOM 643 N N . GLN A 1 81 ? -5.019 9.011 -5.599 1.00 92.81 81 GLN A N 1
ATOM 644 C CA . GLN A 1 81 ? -4.584 10.361 -5.965 1.00 92.81 81 GLN A CA 1
ATOM 645 C C . GLN A 1 81 ? -3.182 10.361 -6.582 1.00 92.81 81 GLN A C 1
ATOM 647 O O . GLN A 1 81 ? -2.929 11.088 -7.541 1.00 92.81 81 GLN A O 1
ATOM 652 N N . MET A 1 82 ? -2.287 9.523 -6.059 1.00 92.69 82 MET A N 1
ATOM 653 C CA . MET A 1 82 ? -0.943 9.344 -6.596 1.00 92.69 82 MET A CA 1
ATOM 654 C C . MET A 1 82 ? -0.971 8.720 -8.001 1.00 92.69 82 MET A C 1
ATOM 656 O O . MET A 1 82 ? -0.342 9.248 -8.915 1.00 92.69 82 MET A O 1
ATOM 660 N N . ILE A 1 83 ? -1.758 7.657 -8.205 1.00 92.50 83 ILE A N 1
ATOM 661 C CA . ILE A 1 83 ? -1.951 7.022 -9.520 1.00 92.50 83 ILE A CA 1
ATOM 662 C C . ILE A 1 83 ? -2.561 8.002 -10.533 1.00 92.50 83 ILE A C 1
ATOM 664 O O . ILE A 1 83 ? -2.088 8.092 -11.667 1.00 92.50 83 ILE A O 1
ATOM 668 N N . ASP A 1 84 ? -3.562 8.783 -10.126 1.00 91.19 84 ASP A N 1
ATOM 669 C CA . ASP A 1 84 ? -4.163 9.828 -10.959 1.00 91.19 84 ASP A CA 1
ATOM 670 C C . ASP A 1 84 ? -3.141 10.895 -11.376 1.00 91.19 84 ASP A C 1
ATOM 672 O O . ASP A 1 84 ? -3.246 11.455 -12.470 1.00 91.19 84 ASP A O 1
ATOM 676 N N . GLY A 1 85 ? -2.161 11.185 -10.515 1.00 89.31 85 GLY A N 1
ATOM 677 C CA . GLY A 1 85 ? -1.016 12.037 -10.833 1.00 89.31 85 GLY A CA 1
ATOM 678 C C . GLY A 1 85 ? -0.152 11.434 -11.942 1.00 89.31 85 GLY A C 1
ATOM 679 O O . GLY A 1 85 ? 0.076 12.085 -12.963 1.00 89.31 85 GLY A O 1
ATOM 680 N N . PHE A 1 86 ? 0.229 10.159 -11.808 1.00 88.31 86 PHE A N 1
ATOM 681 C CA . PHE A 1 86 ? 1.042 9.454 -12.809 1.00 88.31 86 PHE A CA 1
ATOM 682 C C . PHE A 1 86 ? 0.387 9.409 -14.195 1.00 88.31 86 PHE A C 1
ATOM 684 O O . PHE A 1 86 ? 1.071 9.478 -15.213 1.00 88.31 86 PHE A O 1
ATOM 691 N N . ILE A 1 87 ? -0.944 9.326 -14.256 1.00 85.62 87 ILE A N 1
ATOM 692 C CA . ILE A 1 87 ? -1.693 9.325 -15.522 1.00 85.62 87 ILE A CA 1
ATOM 693 C C . ILE A 1 87 ? -1.616 10.687 -16.233 1.00 85.62 87 ILE A C 1
ATOM 695 O O . ILE A 1 87 ? -1.657 10.745 -17.464 1.00 85.62 87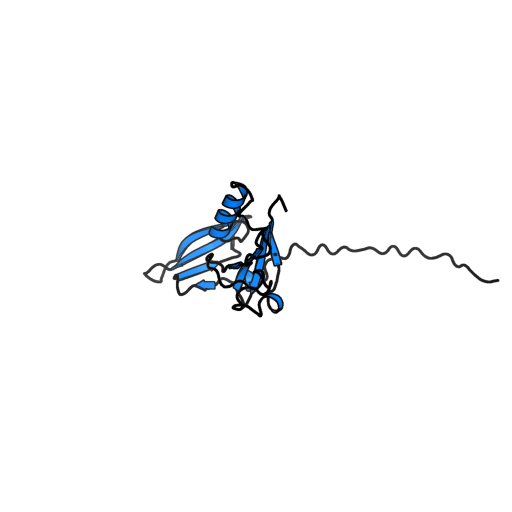 ILE A O 1
ATOM 699 N N . LYS A 1 88 ? -1.521 11.788 -15.479 1.00 84.88 88 LYS A N 1
ATOM 700 C CA . LYS A 1 88 ? -1.545 13.160 -16.014 1.00 84.88 88 LYS A CA 1
ATOM 701 C C . LYS A 1 88 ? -0.161 13.677 -16.399 1.00 84.88 88 LYS A C 1
ATOM 703 O O . LYS A 1 88 ? -0.063 14.542 -17.268 1.00 84.88 88 LYS A O 1
ATOM 708 N N . GLU A 1 89 ? 0.889 13.174 -15.760 1.00 78.69 89 GLU A N 1
ATOM 709 C CA . GLU A 1 89 ? 2.251 13.692 -15.893 1.00 78.69 89 GLU A CA 1
ATOM 710 C C . GLU A 1 89 ? 3.135 12.846 -16.831 1.00 78.69 89 GLU A C 1
ATOM 712 O O . GLU A 1 89 ? 2.895 11.649 -17.013 1.00 78.69 89 GLU A O 1
ATOM 717 N N . PRO A 1 90 ? 4.183 13.431 -17.447 1.00 69.38 90 PRO A N 1
ATOM 718 C CA . PRO A 1 90 ? 5.139 12.686 -18.261 1.00 69.38 90 PRO A CA 1
ATOM 719 C C . PRO A 1 90 ? 5.797 11.546 -17.479 1.00 69.38 90 PRO A C 1
ATOM 721 O O . PRO A 1 90 ? 6.210 11.718 -16.342 1.00 69.38 90 PRO A O 1
ATOM 724 N N . ALA A 1 91 ? 5.950 10.395 -18.133 1.00 69.69 91 ALA A N 1
ATOM 725 C CA . ALA A 1 91 ? 6.312 9.145 -17.474 1.00 69.69 91 ALA A CA 1
ATOM 726 C C . ALA A 1 91 ? 7.682 9.117 -16.784 1.00 69.69 91 ALA A C 1
ATOM 728 O O . ALA A 1 91 ? 7.898 8.191 -16.028 1.00 69.69 91 ALA A O 1
ATOM 729 N N . ALA A 1 92 ? 8.597 10.056 -17.036 1.00 64.62 92 ALA A N 1
ATOM 730 C CA . ALA A 1 92 ? 10.020 9.901 -16.711 1.00 64.62 92 ALA A CA 1
ATOM 731 C C . ALA A 1 92 ? 10.340 9.665 -15.217 1.00 64.62 92 ALA A C 1
ATOM 733 O O . ALA A 1 92 ? 11.384 9.090 -14.929 1.00 64.62 92 ALA A O 1
ATOM 734 N N . ASP A 1 93 ? 9.442 10.041 -14.300 1.00 66.81 93 ASP A N 1
ATOM 735 C CA . ASP A 1 93 ? 9.656 9.933 -12.848 1.00 66.81 93 ASP A CA 1
ATOM 736 C C . ASP A 1 93 ? 8.664 8.988 -12.134 1.00 66.81 93 ASP A C 1
ATOM 738 O O . ASP A 1 93 ? 8.633 8.915 -10.904 1.00 66.81 93 ASP A O 1
ATOM 742 N N . HIS A 1 94 ? 7.848 8.237 -12.881 1.00 82.38 94 HIS A N 1
ATOM 743 C CA . HIS A 1 94 ? 6.807 7.373 -12.299 1.00 82.38 94 HIS A CA 1
ATOM 744 C C . HIS A 1 94 ? 7.375 6.004 -11.889 1.00 82.38 94 HIS A C 1
ATOM 746 O O . HIS A 1 94 ? 8.414 5.584 -12.392 1.00 82.38 94 HIS A O 1
ATOM 752 N N . PRO A 1 95 ? 6.714 5.218 -11.029 1.00 88.56 95 PRO A N 1
ATOM 753 C CA . PRO A 1 95 ? 7.046 3.799 -10.926 1.00 88.56 95 PRO A CA 1
ATOM 754 C C . PRO A 1 95 ? 6.790 3.079 -12.269 1.00 88.56 95 PRO A C 1
ATOM 756 O O . PRO A 1 95 ? 6.048 3.561 -13.124 1.00 88.56 95 PRO A O 1
ATOM 759 N N . LEU A 1 96 ? 7.390 1.906 -12.469 1.00 91.50 96 LEU A N 1
ATOM 760 C CA . LEU A 1 96 ? 6.998 0.967 -13.530 1.00 91.50 96 LEU A CA 1
ATOM 761 C C . LEU A 1 96 ? 5.735 0.211 -13.146 1.00 91.50 96 LEU A C 1
ATOM 763 O O . LEU A 1 96 ? 4.883 -0.067 -13.983 1.00 91.50 96 LEU A O 1
ATOM 767 N N . LEU A 1 97 ? 5.636 -0.153 -11.870 1.00 93.56 97 LEU A N 1
ATOM 768 C CA . LEU A 1 97 ? 4.639 -1.094 -11.397 1.00 93.56 97 LEU A CA 1
ATOM 769 C C . LEU A 1 97 ? 4.371 -0.879 -9.913 1.00 93.56 97 LEU A C 1
ATOM 771 O O . LEU A 1 97 ? 5.299 -0.749 -9.115 1.00 93.56 97 LEU A O 1
ATOM 775 N N . ILE A 1 98 ? 3.096 -0.912 -9.543 1.00 96.06 98 ILE A N 1
ATOM 776 C CA . ILE A 1 98 ? 2.640 -0.911 -8.159 1.00 96.06 98 ILE A CA 1
ATOM 777 C C . ILE A 1 98 ? 1.931 -2.234 -7.903 1.00 96.06 98 ILE A C 1
ATOM 779 O O . ILE A 1 98 ? 0.936 -2.569 -8.555 1.00 96.06 98 ILE A O 1
ATOM 783 N N . ARG A 1 99 ? 2.435 -2.992 -6.929 1.00 95.38 99 ARG A N 1
ATOM 784 C CA . ARG A 1 99 ? 1.831 -4.250 -6.481 1.00 95.38 99 ARG A CA 1
ATOM 785 C C . ARG A 1 99 ? 1.417 -4.172 -5.028 1.00 95.38 99 ARG A C 1
ATOM 787 O O . ARG A 1 99 ? 2.140 -3.644 -4.191 1.00 95.38 99 ARG A O 1
ATOM 794 N N . GLN A 1 100 ? 0.286 -4.785 -4.724 1.00 93.19 100 GLN A N 1
ATOM 795 C CA . GLN A 1 100 ? -0.199 -4.936 -3.367 1.00 93.19 100 GLN A CA 1
ATOM 796 C C . GLN A 1 100 ? 0.119 -6.326 -2.820 1.00 93.19 100 GLN A C 1
ATOM 798 O O . GLN A 1 100 ? -0.170 -7.353 -3.449 1.00 93.19 100 GLN A O 1
ATOM 803 N N . PHE A 1 101 ? 0.635 -6.351 -1.596 1.00 92.94 101 PHE A N 1
ATOM 804 C CA . PHE A 1 101 ? 0.952 -7.565 -0.855 1.00 92.94 101 PHE A CA 1
ATOM 805 C C . PHE A 1 101 ? 0.340 -7.549 0.547 1.00 92.94 101 PHE A C 1
ATOM 807 O O . PHE A 1 101 ? -0.058 -6.507 1.066 1.00 92.94 101 PHE A O 1
ATOM 814 N N . GLY A 1 102 ? 0.232 -8.730 1.148 1.00 91.94 102 GLY A N 1
ATOM 815 C CA . GLY A 1 102 ? 0.182 -8.884 2.597 1.00 91.94 102 GLY A CA 1
ATOM 816 C C . GLY A 1 102 ? 1.606 -9.050 3.124 1.00 91.94 102 GLY A C 1
ATOM 817 O O . GLY A 1 102 ? 2.389 -9.795 2.537 1.00 91.94 102 GLY A O 1
ATOM 818 N N . TYR A 1 103 ? 1.964 -8.354 4.196 1.00 93.50 103 TYR A N 1
ATOM 819 C CA . TYR A 1 103 ? 3.277 -8.465 4.830 1.00 93.50 103 TYR A CA 1
ATOM 820 C C . TYR A 1 103 ? 3.170 -8.126 6.312 1.00 93.50 103 TYR A C 1
ATOM 822 O O . TYR A 1 103 ? 2.567 -7.115 6.665 1.00 93.50 103 TYR A O 1
ATOM 830 N N . LYS A 1 104 ? 3.720 -8.990 7.177 1.00 91.38 104 LYS A N 1
ATOM 831 C CA . LYS A 1 104 ? 3.646 -8.861 8.650 1.00 91.38 104 LYS A CA 1
ATOM 832 C C . LYS A 1 104 ? 2.223 -8.591 9.151 1.00 91.38 104 LYS A C 1
ATOM 834 O O . LYS A 1 104 ? 2.002 -7.783 10.047 1.00 91.38 104 LYS A O 1
ATOM 839 N N . GLY A 1 105 ? 1.259 -9.256 8.516 1.00 86.88 105 GLY A N 1
ATOM 840 C CA . GLY A 1 105 ? -0.157 -9.059 8.763 1.00 86.88 105 GLY A CA 1
ATOM 841 C C . GLY A 1 105 ? -0.607 -7.620 8.615 1.00 86.88 105 GLY A C 1
ATOM 842 O O . GLY A 1 105 ? -1.331 -7.135 9.473 1.00 86.88 105 GLY A O 1
ATOM 843 N N . ALA A 1 106 ? -0.191 -6.949 7.543 1.00 87.94 106 ALA A N 1
ATOM 844 C CA . ALA A 1 106 ? -0.712 -5.674 7.067 1.00 87.94 106 ALA A CA 1
ATOM 845 C C . ALA A 1 106 ? -0.770 -5.664 5.530 1.00 87.94 106 ALA A C 1
ATOM 847 O O . ALA A 1 106 ? -0.070 -6.431 4.865 1.00 87.94 106 ALA A O 1
ATOM 848 N N . VAL A 1 107 ? -1.612 -4.798 4.959 1.00 91.25 107 VAL A N 1
ATOM 849 C CA . VAL A 1 107 ? -1.580 -4.494 3.519 1.00 91.25 107 VAL A CA 1
ATOM 850 C C . VAL A 1 107 ? -0.438 -3.521 3.256 1.00 91.25 107 VAL A C 1
ATOM 852 O O . VAL A 1 107 ? -0.297 -2.535 3.976 1.00 91.25 107 VAL A O 1
ATOM 855 N N . VAL A 1 108 ? 0.356 -3.791 2.224 1.00 95.00 108 VAL A N 1
ATOM 856 C CA . VAL A 1 108 ? 1.477 -2.942 1.806 1.00 95.00 108 VAL A CA 1
ATOM 857 C C . VAL A 1 108 ? 1.519 -2.799 0.288 1.00 95.00 108 VAL A C 1
ATOM 859 O O . VAL A 1 108 ? 1.067 -3.690 -0.440 1.00 95.00 108 VAL A O 1
ATOM 862 N N . TYR A 1 109 ? 2.101 -1.699 -0.184 1.00 96.69 109 TYR A N 1
ATOM 863 C CA . TYR A 1 109 ? 2.225 -1.377 -1.604 1.00 96.69 109 TYR A CA 1
ATOM 864 C C . TYR A 1 109 ? 3.697 -1.293 -1.994 1.00 96.69 109 TYR A C 1
ATOM 866 O O . TYR A 1 109 ? 4.428 -0.437 -1.507 1.00 96.69 109 TYR A O 1
ATOM 874 N N . HIS A 1 110 ? 4.141 -2.200 -2.860 1.00 97.62 110 HIS A N 1
ATOM 875 C CA . HIS A 1 110 ? 5.494 -2.214 -3.410 1.00 97.62 110 HIS A CA 1
ATOM 876 C C . HIS A 1 110 ? 5.515 -1.432 -4.719 1.00 97.62 110 HIS A C 1
ATOM 878 O O . HIS A 1 110 ? 4.766 -1.749 -5.646 1.00 97.62 110 HIS A O 1
ATOM 884 N N . PHE A 1 111 ? 6.367 -0.416 -4.769 1.00 97.06 111 PHE A N 1
ATOM 885 C CA . PHE A 1 111 ? 6.579 0.458 -5.910 1.00 97.06 111 PHE A CA 1
ATOM 886 C C . PHE A 1 111 ? 7.885 0.053 -6.579 1.00 97.06 111 PHE A C 1
ATOM 888 O O . PHE A 1 111 ? 8.960 0.213 -6.007 1.00 97.06 111 PHE A O 1
ATOM 895 N N . THR A 1 112 ? 7.784 -0.485 -7.790 1.00 95.31 112 THR A N 1
ATOM 896 C CA . THR A 1 112 ? 8.945 -0.797 -8.624 1.00 95.31 112 THR A CA 1
ATOM 897 C C . THR A 1 112 ? 9.356 0.460 -9.381 1.00 95.31 112 THR A C 1
ATOM 899 O O . THR A 1 112 ? 8.561 0.998 -10.149 1.00 95.31 112 THR A O 1
ATOM 902 N N . SER A 1 113 ? 10.575 0.929 -9.152 1.00 93.00 113 SER A N 1
ATOM 903 C CA . SER A 1 113 ? 11.162 2.126 -9.754 1.00 93.00 113 SER A CA 1
ATOM 904 C C . SER A 1 113 ? 11.529 1.921 -11.226 1.00 93.00 113 SER A C 1
ATOM 906 O O . SER A 1 113 ? 11.662 0.791 -11.693 1.00 93.00 113 SER A O 1
ATOM 908 N N . GLN A 1 114 ? 11.679 3.023 -11.968 1.00 87.38 114 GLN A N 1
ATOM 909 C CA . GLN A 1 114 ? 11.971 3.009 -13.410 1.00 87.38 114 GLN A CA 1
ATOM 910 C C . GLN A 1 114 ? 13.412 2.706 -13.776 1.00 87.38 114 GLN A C 1
ATOM 912 O O . GLN A 1 114 ? 13.664 2.152 -14.845 1.00 87.38 114 GLN A O 1
ATOM 917 N N . CYS A 1 115 ? 14.354 3.077 -12.916 1.00 83.69 115 CYS A N 1
ATOM 918 C CA . CYS A 1 115 ? 15.767 2.966 -13.222 1.00 83.69 115 CYS A CA 1
ATOM 919 C C . CYS A 1 115 ? 16.500 2.070 -12.224 1.00 83.69 115 CYS A C 1
ATOM 921 O O . CYS A 1 115 ? 16.171 1.988 -11.043 1.00 83.69 115 CYS A O 1
ATOM 923 N N . CYS A 1 116 ? 17.528 1.425 -12.757 1.00 76.19 116 CYS A N 1
ATOM 924 C CA . CYS A 1 116 ? 18.249 0.273 -12.236 1.00 76.19 116 CYS A CA 1
ATOM 925 C C . CYS A 1 116 ? 18.849 0.478 -10.838 1.00 76.19 116 CYS A C 1
ATOM 927 O O . CYS A 1 116 ? 18.858 -0.456 -10.043 1.00 76.19 116 CYS A O 1
ATOM 929 N N . ASP A 1 117 ? 19.317 1.694 -10.537 1.00 89.19 117 ASP A N 1
ATOM 930 C CA . ASP A 1 117 ? 20.003 2.008 -9.276 1.00 89.19 117 ASP A CA 1
ATOM 931 C C . ASP A 1 117 ? 19.070 2.643 -8.233 1.00 89.19 117 ASP A C 1
ATOM 933 O O . ASP A 1 117 ? 19.512 3.030 -7.148 1.00 89.19 117 ASP A O 1
ATOM 937 N N . GLN A 1 118 ? 17.779 2.778 -8.545 1.00 94.19 118 GLN A N 1
ATOM 938 C CA . GLN A 1 118 ? 16.788 3.308 -7.618 1.00 94.19 118 GLN A CA 1
ATOM 939 C C . GLN A 1 118 ? 16.247 2.201 -6.719 1.00 94.19 118 GLN A C 1
ATOM 941 O O . GLN A 1 118 ? 16.076 1.051 -7.124 1.00 94.19 118 GLN A O 1
ATOM 946 N N . PHE A 1 119 ? 15.959 2.562 -5.475 1.00 96.56 119 PHE A N 1
ATOM 947 C CA . PHE A 1 119 ? 15.264 1.676 -4.556 1.00 96.56 119 PHE A CA 1
ATOM 948 C C . PHE A 1 119 ? 13.818 1.472 -4.981 1.00 96.56 119 PHE A C 1
ATOM 950 O O . PHE A 1 119 ? 13.168 2.404 -5.449 1.00 96.56 119 PHE A O 1
ATOM 957 N N . ASN A 1 120 ? 13.304 0.270 -4.753 1.00 96.50 120 ASN A N 1
ATOM 958 C CA . ASN A 1 120 ? 11.883 -0.010 -4.861 1.00 96.50 120 ASN A CA 1
ATOM 959 C C . ASN A 1 120 ? 11.282 0.082 -3.466 1.00 96.50 120 ASN A C 1
ATOM 961 O O . ASN A 1 120 ? 11.682 -0.656 -2.566 1.00 96.50 120 ASN A O 1
ATOM 965 N N . TYR A 1 121 ? 10.351 1.003 -3.264 1.00 97.62 121 TYR A N 1
ATOM 966 C CA . TYR A 1 121 ? 9.855 1.310 -1.929 1.00 97.62 121 TYR A CA 1
ATOM 967 C C . TYR A 1 121 ? 8.621 0.494 -1.570 1.00 97.62 121 TYR A C 1
ATOM 969 O O . TYR A 1 121 ? 7.744 0.241 -2.396 1.00 97.62 121 TYR A O 1
ATOM 977 N N . LEU A 1 122 ? 8.543 0.114 -0.299 1.00 97.75 122 LEU A N 1
ATOM 978 C CA . LEU A 1 122 ? 7.362 -0.467 0.309 1.00 97.75 122 LEU A CA 1
ATOM 979 C C . LEU A 1 122 ? 6.647 0.600 1.135 1.00 97.75 122 LEU A C 1
ATOM 981 O O . LEU A 1 122 ? 7.223 1.142 2.076 1.00 97.75 122 LEU A O 1
ATOM 985 N N . TYR A 1 123 ? 5.393 0.866 0.798 1.00 97.31 123 TYR A N 1
ATOM 986 C CA . TYR A 1 123 ? 4.529 1.805 1.499 1.00 97.31 123 TYR A CA 1
ATOM 987 C C . TYR A 1 123 ? 3.506 1.061 2.352 1.00 97.31 123 TYR A C 1
ATOM 989 O O . TYR A 1 123 ? 2.984 0.016 1.949 1.00 97.31 123 TYR A O 1
ATOM 997 N N . ASP A 1 124 ? 3.203 1.611 3.521 1.00 93.88 124 ASP A N 1
ATOM 998 C CA . ASP A 1 124 ? 2.080 1.166 4.335 1.00 93.88 124 ASP A CA 1
ATOM 999 C C . ASP A 1 124 ? 0.740 1.737 3.835 1.00 93.88 124 ASP A C 1
ATOM 1001 O O . ASP A 1 124 ? 0.637 2.412 2.808 1.00 93.88 124 ASP A O 1
ATOM 1005 N N . VAL A 1 125 ? -0.322 1.461 4.589 1.00 91.19 125 VAL A N 1
ATOM 1006 C CA . VAL A 1 125 ? -1.687 1.900 4.280 1.00 91.19 125 VAL A CA 1
ATOM 1007 C C . VAL A 1 125 ? -1.913 3.407 4.422 1.00 91.19 125 VAL A C 1
ATOM 1009 O O . VAL A 1 125 ? -2.894 3.924 3.885 1.00 91.19 125 VAL A O 1
ATOM 1012 N N . THR A 1 126 ? -1.015 4.111 5.108 1.00 90.81 126 THR A N 1
ATOM 1013 C CA . THR A 1 126 ? -1.045 5.567 5.303 1.00 90.81 126 THR A CA 1
ATOM 1014 C C . THR A 1 126 ? -0.277 6.318 4.215 1.00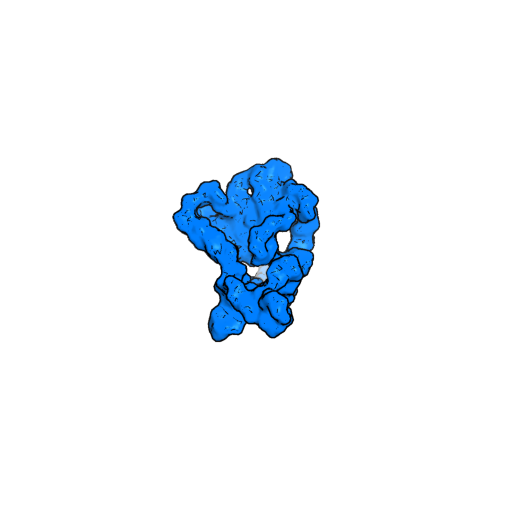 90.81 126 THR A C 1
ATOM 1016 O O . THR A 1 126 ? -0.389 7.537 4.125 1.00 90.81 126 THR A O 1
ATOM 1019 N N . GLY A 1 127 ? 0.469 5.597 3.370 1.00 93.00 127 GLY A N 1
ATOM 1020 C CA . GLY A 1 127 ? 1.368 6.179 2.376 1.00 93.00 127 GLY A CA 1
ATOM 1021 C C . GLY A 1 127 ? 2.759 6.484 2.932 1.00 93.00 127 GLY A C 1
ATOM 1022 O O . GLY A 1 127 ? 3.532 7.190 2.286 1.00 93.00 127 GLY A O 1
ATOM 1023 N N . SER A 1 128 ? 3.104 5.949 4.105 1.00 94.50 128 SER A N 1
ATOM 1024 C CA . SER A 1 128 ? 4.438 6.097 4.688 1.00 94.50 128 SER A CA 1
ATOM 1025 C C . SER A 1 128 ? 5.368 5.001 4.177 1.00 94.50 128 SER A C 1
ATOM 1027 O O . SER A 1 128 ? 4.976 3.839 4.060 1.00 94.50 128 SER A O 1
ATOM 1029 N N . ILE A 1 129 ? 6.621 5.358 3.885 1.00 96.69 129 ILE A N 1
ATOM 1030 C CA . ILE A 1 129 ? 7.645 4.390 3.476 1.00 96.69 129 ILE A CA 1
ATOM 1031 C C . ILE A 1 129 ? 8.047 3.546 4.687 1.00 96.69 129 ILE A C 1
ATOM 1033 O O . ILE A 1 129 ? 8.514 4.072 5.696 1.00 96.69 129 ILE A O 1
ATOM 1037 N N . ILE A 1 130 ? 7.930 2.229 4.550 1.00 96.94 130 ILE A N 1
ATOM 1038 C CA . ILE A 1 130 ? 8.415 1.248 5.521 1.00 96.94 130 ILE A CA 1
ATOM 1039 C C . ILE A 1 130 ? 9.917 1.010 5.300 1.00 96.94 130 ILE A C 1
ATOM 1041 O O . ILE A 1 130 ? 10.716 1.080 6.234 1.00 96.94 130 ILE A O 1
ATOM 1045 N N . CYS A 1 131 ? 10.300 0.703 4.058 1.00 97.81 131 CYS A N 1
ATOM 1046 C CA . CYS A 1 131 ? 11.648 0.282 3.664 1.00 97.81 131 CYS A CA 1
ATOM 1047 C C . CYS A 1 131 ? 11.774 0.185 2.139 1.00 97.81 131 CYS A C 1
ATOM 1049 O O . CYS A 1 131 ? 10.787 0.349 1.417 1.00 97.81 131 CYS A O 1
ATOM 1051 N N . ALA A 1 132 ? 12.968 -0.157 1.661 1.00 98.00 132 ALA A N 1
ATOM 1052 C CA . ALA A 1 132 ? 13.195 -0.641 0.307 1.00 98.00 132 ALA A CA 1
ATOM 1053 C C . ALA A 1 132 ? 13.684 -2.097 0.355 1.00 98.00 132 ALA A C 1
ATOM 1055 O O . ALA A 1 132 ? 14.848 -2.322 0.681 1.00 98.00 132 ALA A O 1
ATOM 1056 N N . PRO A 1 133 ? 12.832 -3.104 0.091 1.00 97.38 133 PRO A N 1
ATOM 1057 C CA . PRO A 1 133 ? 13.243 -4.508 0.175 1.00 97.38 133 PRO A CA 1
ATOM 1058 C C . PRO A 1 133 ? 14.151 -4.958 -0.979 1.00 97.38 133 PRO A C 1
ATOM 1060 O O . PRO A 1 133 ? 14.846 -5.960 -0.844 1.00 97.38 133 PRO A O 1
ATOM 1063 N N . ASP A 1 134 ? 14.131 -4.246 -2.107 1.00 96.31 134 ASP A N 1
ATOM 1064 C CA . ASP A 1 134 ? 14.933 -4.528 -3.296 1.00 96.31 134 ASP A CA 1
ATOM 1065 C C . ASP A 1 134 ? 15.231 -3.232 -4.083 1.00 96.31 134 ASP A C 1
ATOM 1067 O O . ASP A 1 134 ? 14.865 -2.121 -3.676 1.00 96.31 134 ASP A O 1
ATOM 1071 N N . GLY A 1 135 ? 15.968 -3.365 -5.187 1.00 94.38 135 GLY A N 1
ATOM 1072 C CA . GLY A 1 135 ? 16.484 -2.235 -5.962 1.00 94.38 135 GLY A CA 1
ATOM 1073 C C . GLY A 1 135 ? 17.748 -1.630 -5.344 1.00 94.38 135 GLY A C 1
ATOM 1074 O O . GLY A 1 135 ? 18.416 -2.246 -4.510 1.00 94.38 135 GLY A O 1
ATOM 1075 N N . GLY A 1 136 ? 18.094 -0.415 -5.760 1.00 93.69 136 GLY A N 1
ATOM 1076 C CA . GLY A 1 136 ? 19.374 0.205 -5.425 1.00 93.69 136 GLY A CA 1
ATOM 1077 C C . GLY A 1 136 ? 20.532 -0.372 -6.244 1.00 93.69 136 GLY A C 1
ATOM 1078 O O . GLY A 1 136 ? 20.387 -1.389 -6.915 1.00 93.69 136 GLY A O 1
ATOM 1079 N N . PHE A 1 137 ? 21.713 0.238 -6.137 1.00 93.44 137 PHE A N 1
ATOM 1080 C CA . PHE A 1 137 ? 22.902 -0.153 -6.915 1.00 93.44 137 PHE A CA 1
ATOM 1081 C C . PHE A 1 137 ? 23.276 -1.647 -6.804 1.00 93.44 137 PHE A C 1
ATOM 1083 O O . PHE A 1 137 ? 23.750 -2.251 -7.761 1.00 93.44 137 PHE A O 1
ATOM 1090 N N . SER A 1 138 ? 23.071 -2.265 -5.636 1.00 92.94 138 SER A N 1
ATOM 1091 C CA . SER A 1 138 ? 23.329 -3.698 -5.424 1.00 92.94 138 SER A CA 1
ATOM 1092 C C . SER A 1 138 ? 22.124 -4.599 -5.722 1.00 92.94 138 SER A C 1
ATOM 1094 O O . SER A 1 138 ? 22.262 -5.820 -5.688 1.00 92.94 138 SER A O 1
ATOM 1096 N N . GLY A 1 139 ? 20.937 -4.022 -5.936 1.00 92.94 139 GLY A N 1
ATOM 1097 C CA . GLY A 1 139 ? 19.656 -4.729 -6.021 1.00 92.94 139 GLY A CA 1
ATOM 1098 C C . GLY A 1 139 ? 19.084 -5.207 -4.677 1.00 92.94 139 GLY A C 1
ATOM 1099 O O . GLY A 1 139 ? 17.955 -5.692 -4.645 1.00 92.94 139 GLY A O 1
ATOM 1100 N N . GLY A 1 140 ? 19.833 -5.077 -3.575 1.00 93.56 140 GLY A N 1
ATOM 1101 C CA . GLY A 1 140 ? 19.468 -5.603 -2.252 1.00 93.56 140 GLY A CA 1
ATOM 1102 C C . GLY A 1 140 ? 18.609 -4.679 -1.385 1.00 93.56 140 GLY A C 1
ATOM 1103 O O . GLY A 1 140 ? 18.347 -5.012 -0.230 1.00 93.56 140 GLY A O 1
ATOM 1104 N N . GLY A 1 141 ? 18.205 -3.518 -1.900 1.00 95.94 141 GLY A N 1
ATOM 1105 C CA . GLY A 1 141 ? 17.414 -2.563 -1.137 1.00 95.94 141 GLY A CA 1
ATOM 1106 C C . GLY A 1 141 ? 18.198 -1.859 -0.021 1.00 95.94 141 GLY A C 1
ATOM 1107 O O . GLY A 1 141 ? 19.428 -1.778 -0.042 1.00 95.94 141 GLY A O 1
ATOM 1108 N N . ASP A 1 142 ? 17.475 -1.326 0.964 1.00 97.00 142 ASP A N 1
ATOM 1109 C CA . ASP A 1 142 ? 18.024 -0.573 2.101 1.00 97.00 142 ASP A CA 1
ATOM 1110 C C . ASP A 1 142 ? 18.350 -1.445 3.329 1.00 97.00 142 ASP A C 1
ATOM 1112 O O . ASP A 1 142 ? 18.788 -0.932 4.361 1.00 97.00 142 ASP A O 1
ATOM 1116 N N . GLY A 1 143 ? 18.124 -2.759 3.234 1.00 96.12 143 GLY A N 1
ATOM 1117 C CA . GLY A 1 143 ? 18.406 -3.732 4.290 1.00 96.12 143 GLY A CA 1
ATOM 1118 C C . GLY A 1 143 ? 17.436 -3.724 5.479 1.00 96.12 143 GLY A C 1
ATOM 1119 O O . GLY A 1 143 ? 17.650 -4.481 6.424 1.00 96.12 143 GLY A O 1
ATOM 1120 N N . LYS A 1 144 ? 16.364 -2.916 5.467 1.00 97.62 144 LYS A N 1
ATOM 1121 C CA . LYS A 1 144 ? 15.413 -2.834 6.598 1.00 97.62 144 LYS A CA 1
ATOM 1122 C C . LYS A 1 144 ? 14.319 -3.903 6.574 1.00 97.62 144 LYS A C 1
ATOM 1124 O O . LYS A 1 144 ? 13.740 -4.204 7.615 1.00 97.62 144 LYS A O 1
ATOM 1129 N N . CYS A 1 145 ? 14.039 -4.477 5.406 1.00 96.94 145 CYS A N 1
ATOM 1130 C CA . CYS A 1 145 ? 13.035 -5.530 5.217 1.00 96.94 145 CYS A CA 1
ATOM 1131 C C . CYS A 1 145 ? 13.606 -6.746 4.469 1.00 96.94 145 CYS A C 1
ATOM 1133 O O . CYS A 1 145 ? 13.114 -7.079 3.389 1.00 96.94 145 CYS A O 1
ATOM 1135 N N . PRO A 1 146 ? 14.639 -7.415 5.011 1.00 95.81 146 PRO A N 1
ATOM 1136 C CA . PRO A 1 146 ? 15.313 -8.513 4.315 1.00 95.81 146 PRO A CA 1
ATOM 1137 C C . PRO A 1 146 ? 14.414 -9.742 4.112 1.00 95.81 146 PRO A C 1
ATOM 1139 O O . PRO A 1 146 ? 14.650 -10.537 3.212 1.00 95.81 146 PRO A O 1
ATOM 1142 N N . ASP A 1 147 ? 13.373 -9.895 4.931 1.00 96.75 147 ASP A N 1
ATOM 1143 C CA . ASP A 1 147 ? 12.424 -11.008 4.911 1.00 96.75 147 ASP A CA 1
ATOM 1144 C C . ASP A 1 147 ? 11.213 -10.768 3.994 1.00 96.75 147 ASP A C 1
ATOM 1146 O O . ASP A 1 147 ? 10.372 -11.656 3.843 1.00 96.75 147 ASP A O 1
ATOM 1150 N N . PHE A 1 148 ? 11.083 -9.584 3.382 1.00 97.31 148 PHE A N 1
ATOM 1151 C CA . PHE A 1 148 ? 9.887 -9.218 2.616 1.00 97.31 148 PHE A CA 1
ATOM 1152 C C . PHE A 1 148 ? 9.611 -10.180 1.461 1.00 97.31 148 PHE A C 1
ATOM 1154 O O . PHE A 1 148 ? 8.487 -10.654 1.312 1.00 97.31 148 PHE A O 1
ATOM 1161 N N . THR A 1 149 ? 10.626 -10.494 0.656 1.00 94.69 149 THR A N 1
ATOM 1162 C CA . THR A 1 149 ? 10.460 -11.340 -0.534 1.00 94.69 149 THR A CA 1
ATOM 1163 C C . THR A 1 149 ? 9.979 -12.746 -0.185 1.00 94.69 149 THR A C 1
ATOM 1165 O O . THR A 1 149 ? 9.149 -13.290 -0.914 1.00 94.69 149 THR A O 1
ATOM 1168 N N . ASP A 1 150 ? 10.431 -13.286 0.947 1.00 96.06 150 ASP A N 1
ATOM 1169 C CA . ASP A 1 150 ? 10.134 -14.655 1.374 1.00 96.06 150 ASP A CA 1
ATOM 1170 C C . ASP A 1 150 ? 8.808 -14.770 2.136 1.00 96.06 150 ASP A C 1
ATOM 1172 O O . ASP A 1 150 ? 8.168 -15.821 2.123 1.00 96.06 150 ASP A O 1
ATOM 1176 N N . THR A 1 151 ? 8.382 -13.696 2.806 1.00 95.25 151 THR A N 1
ATOM 1177 C CA . THR A 1 151 ? 7.223 -13.719 3.718 1.00 95.25 151 THR A CA 1
ATOM 1178 C C . THR A 1 151 ? 5.988 -13.007 3.174 1.00 95.25 151 THR A C 1
ATOM 1180 O O . THR A 1 151 ? 4.893 -13.185 3.714 1.00 95.25 151 THR A O 1
ATOM 1183 N N . ARG A 1 152 ? 6.121 -12.206 2.109 1.00 94.19 152 ARG A N 1
ATOM 1184 C CA . ARG A 1 152 ? 4.981 -11.519 1.492 1.00 94.19 152 ARG A CA 1
ATOM 1185 C C . ARG A 1 152 ? 3.979 -12.506 0.898 1.00 94.19 152 ARG A C 1
ATOM 1187 O O . ARG A 1 152 ? 4.334 -13.512 0.288 1.00 94.19 152 ARG A O 1
ATOM 1194 N N . THR A 1 153 ? 2.704 -12.156 0.970 1.00 91.75 153 THR A N 1
ATOM 1195 C CA . THR A 1 153 ? 1.603 -12.924 0.384 1.00 91.75 153 THR A CA 1
ATOM 1196 C C . THR A 1 153 ? 0.839 -12.085 -0.639 1.00 91.75 153 THR A C 1
ATOM 1198 O O . THR A 1 153 ? 0.886 -10.855 -0.636 1.00 91.75 153 THR A O 1
ATOM 1201 N N . GLY A 1 154 ? 0.127 -12.733 -1.563 1.00 87.56 154 GLY A N 1
ATOM 1202 C CA . GLY A 1 154 ? -0.642 -12.025 -2.595 1.00 87.56 154 GLY A CA 1
ATOM 1203 C C . GLY A 1 154 ? 0.212 -11.589 -3.790 1.00 87.56 154 GLY A C 1
ATOM 1204 O O . GLY A 1 154 ? 0.875 -12.434 -4.390 1.00 87.56 154 GLY A O 1
ATOM 1205 N N . GLY A 1 155 ? 0.141 -10.307 -4.166 1.00 88.56 155 GLY A N 1
ATOM 1206 C CA . GLY A 1 155 ? 0.809 -9.747 -5.349 1.00 88.56 155 GLY A CA 1
ATOM 1207 C C . GLY A 1 155 ? -0.126 -9.279 -6.449 1.00 88.56 155 GLY A C 1
ATOM 1208 O O . GLY A 1 155 ? 0.164 -9.487 -7.625 1.00 88.56 155 GLY A O 1
ATOM 1209 N N . ALA A 1 156 ? -1.248 -8.667 -6.073 1.00 89.38 156 ALA A N 1
ATOM 1210 C CA . ALA A 1 156 ? -2.148 -8.059 -7.041 1.00 89.38 156 ALA A CA 1
ATOM 1211 C C . ALA A 1 156 ? -1.462 -6.851 -7.692 1.00 89.38 156 ALA A C 1
ATOM 1213 O O . ALA A 1 156 ? -0.888 -6.016 -6.992 1.00 89.38 156 ALA A O 1
ATOM 1214 N N . VAL A 1 157 ? -1.518 -6.760 -9.019 1.00 92.69 157 VAL A N 1
ATOM 1215 C CA . VAL A 1 157 ? -1.107 -5.551 -9.739 1.00 92.69 157 VAL A CA 1
ATOM 1216 C C . VAL A 1 157 ? -2.190 -4.501 -9.534 1.00 92.69 157 VAL A C 1
ATOM 1218 O O . VAL A 1 157 ? -3.353 -4.751 -9.843 1.00 92.69 157 VAL A O 1
ATOM 1221 N N . ILE A 1 158 ? -1.805 -3.354 -8.979 1.00 93.12 158 ILE A N 1
ATOM 1222 C CA . ILE A 1 158 ? -2.707 -2.220 -8.750 1.00 93.12 158 ILE A CA 1
ATOM 1223 C C . ILE A 1 158 ? -2.618 -1.235 -9.908 1.00 93.12 158 ILE A C 1
ATOM 1225 O O . ILE A 1 158 ? -3.628 -0.698 -10.352 1.00 93.12 158 ILE A O 1
ATOM 1229 N N . TRP A 1 159 ? -1.406 -1.017 -10.407 1.00 92.81 159 TRP A N 1
ATOM 1230 C CA . TRP A 1 159 ? -1.147 -0.119 -11.518 1.00 92.81 159 TRP A CA 1
ATOM 1231 C C . TRP A 1 159 ? 0.154 -0.515 -12.204 1.00 92.81 159 TRP A C 1
ATOM 1233 O O . TRP A 1 159 ? 1.107 -0.901 -11.531 1.00 92.81 159 TRP A O 1
ATOM 1243 N N . GLU A 1 160 ? 0.192 -0.393 -13.523 1.00 92.38 160 GLU A N 1
ATOM 1244 C CA . GLU A 1 160 ? 1.381 -0.591 -14.347 1.00 92.38 160 GLU A CA 1
ATOM 1245 C C . GLU A 1 160 ? 1.514 0.598 -15.295 1.00 92.38 160 GLU A C 1
ATOM 1247 O O . GLU A 1 160 ? 0.513 1.085 -15.832 1.00 92.38 160 GLU A O 1
ATOM 1252 N N . ASN A 1 161 ? 2.741 1.081 -15.479 1.00 88.06 161 ASN A N 1
ATOM 1253 C CA . ASN A 1 161 ? 3.014 2.184 -16.382 1.00 88.06 161 ASN A CA 1
ATOM 1254 C C . ASN A 1 161 ? 2.674 1.752 -17.818 1.00 88.06 161 ASN A C 1
ATOM 1256 O O . ASN A 1 161 ? 3.293 0.816 -18.323 1.00 88.06 161 ASN A O 1
ATOM 1260 N N . PRO A 1 162 ? 1.752 2.434 -18.524 1.00 82.38 162 PRO A N 1
ATOM 1261 C CA . PRO A 1 162 ? 1.361 2.049 -19.882 1.00 82.38 162 PRO A CA 1
ATOM 1262 C C . PRO A 1 162 ? 2.487 2.134 -20.921 1.00 82.38 162 PRO A C 1
ATOM 1264 O O . PRO A 1 162 ? 2.295 1.709 -22.057 1.00 82.38 162 PRO A O 1
ATOM 1267 N N . LYS A 1 163 ? 3.618 2.759 -20.571 1.00 73.69 163 LYS A N 1
ATOM 1268 C CA . LYS A 1 163 ? 4.794 2.903 -21.437 1.00 73.69 163 LYS A CA 1
ATOM 1269 C C . LYS A 1 163 ? 5.912 1.895 -21.129 1.00 73.69 163 LYS A C 1
ATOM 1271 O O . LYS A 1 163 ? 6.993 2.057 -21.693 1.00 73.69 163 LYS A O 1
ATOM 1276 N N . ASN A 1 164 ? 5.672 0.943 -20.223 1.00 59.31 164 ASN A N 1
ATOM 1277 C CA . ASN A 1 164 ? 6.582 -0.169 -19.925 1.00 59.31 164 ASN A CA 1
ATOM 1278 C C . ASN A 1 164 ? 6.668 -1.159 -21.098 1.00 59.31 164 ASN A C 1
ATOM 1280 O O . ASN A 1 164 ? 5.633 -1.358 -21.776 1.00 59.31 164 ASN A O 1
#

Radius of gyration: 21.74 Å; chains: 1; bounding box: 48×71×61 Å